Protein AF-A0A482WP93-F1 (afdb_monomer_lite)

Sequence (65 aa):
MLVASRAEKGRNFIQVFQLCDGQLLSTVDSHDAKLKRPSGLATTADRHVIVVDLGNDCVKKYRYW

Structure (mmCIF, N/CA/C/O backbone):
data_AF-A0A482WP93-F1
#
_entry.id   AF-A0A482WP93-F1
#
loop_
_atom_site.group_PDB
_atom_site.id
_atom_site.type_symbol
_atom_site.label_atom_id
_atom_site.label_alt_id
_atom_site.label_comp_id
_atom_site.label_asym_id
_atom_site.label_entity_id
_atom_site.label_seq_id
_atom_site.pdbx_PDB_ins_code
_atom_site.Cartn_x
_atom_site.Cartn_y
_atom_site.Cartn_z
_atom_site.occupancy
_atom_site.B_iso_or_equiv
_atom_site.auth_seq_id
_atom_site.auth_comp_id
_atom_site.auth_asym_id
_atom_site.auth_atom_id
_atom_site.pdbx_PDB_model_num
ATOM 1 N N . MET A 1 1 ? -11.814 0.017 7.498 1.00 87.25 1 MET A N 1
ATOM 2 C CA . MET A 1 1 ? -10.388 0.371 7.330 1.00 87.25 1 MET A CA 1
ATOM 3 C C . MET A 1 1 ? -10.236 1.141 6.041 1.00 87.25 1 MET A C 1
ATOM 5 O O . MET A 1 1 ? -10.945 0.843 5.088 1.00 87.25 1 MET A O 1
ATOM 9 N N . LEU A 1 2 ? -9.332 2.108 6.029 1.00 93.06 2 LEU A N 1
ATOM 10 C CA . LEU A 1 2 ? -8.898 2.826 4.840 1.00 93.06 2 LEU A CA 1
ATOM 11 C C . LEU A 1 2 ? -7.488 2.337 4.492 1.00 93.06 2 LEU A C 1
ATOM 13 O O . LEU A 1 2 ? -6.653 2.218 5.385 1.00 93.06 2 LEU A O 1
ATOM 17 N N . VAL A 1 3 ? -7.220 2.050 3.222 1.00 95.56 3 VAL A N 1
ATOM 18 C CA . VAL A 1 3 ? -5.878 1.692 2.745 1.00 95.56 3 VAL A CA 1
ATOM 19 C C . VAL A 1 3 ? -5.469 2.700 1.685 1.00 95.56 3 VAL A C 1
ATOM 21 O O . VAL A 1 3 ? -6.226 2.948 0.750 1.00 95.56 3 VAL A O 1
ATOM 24 N N . ALA A 1 4 ? -4.287 3.286 1.837 1.00 95.94 4 ALA A N 1
ATOM 25 C CA . ALA A 1 4 ? -3.793 4.322 0.943 1.00 95.94 4 ALA A CA 1
ATOM 26 C C . ALA A 1 4 ? -2.302 4.138 0.661 1.00 95.94 4 ALA A C 1
ATOM 28 O O . ALA A 1 4 ? -1.529 3.753 1.536 1.00 95.94 4 ALA A O 1
ATOM 29 N N . SER A 1 5 ? -1.884 4.450 -0.561 1.00 95.25 5 SER A N 1
ATOM 30 C CA . SER A 1 5 ? -0.472 4.595 -0.898 1.00 95.25 5 SER A CA 1
ATOM 31 C C . SER A 1 5 ? -0.005 5.988 -0.498 1.00 95.25 5 SER A C 1
ATOM 33 O O . SER A 1 5 ? -0.663 6.974 -0.829 1.00 95.25 5 SER A O 1
ATOM 35 N N . ARG A 1 6 ? 1.154 6.082 0.149 1.00 94.88 6 ARG A N 1
ATOM 36 C CA . ARG A 1 6 ? 1.824 7.349 0.449 1.00 94.88 6 ARG A CA 1
ATOM 37 C C . ARG A 1 6 ? 3.225 7.339 -0.146 1.00 94.88 6 ARG A C 1
ATOM 39 O O . ARG A 1 6 ? 3.937 6.341 -0.056 1.00 94.88 6 ARG A O 1
ATOM 46 N N . ALA A 1 7 ? 3.601 8.465 -0.740 1.00 93.75 7 ALA A N 1
ATOM 47 C CA . ALA A 1 7 ? 4.944 8.731 -1.229 1.00 93.75 7 ALA A CA 1
ATOM 48 C C . ALA A 1 7 ? 5.574 9.840 -0.379 1.00 93.75 7 ALA A C 1
ATOM 50 O O . ALA A 1 7 ? 4.972 10.894 -0.180 1.00 93.75 7 ALA A O 1
ATOM 51 N N . GLU A 1 8 ? 6.779 9.611 0.131 1.00 91.94 8 GLU A N 1
ATOM 52 C CA . GLU A 1 8 ? 7.515 10.576 0.947 1.00 91.94 8 GLU A CA 1
ATOM 53 C C . GLU A 1 8 ? 9.013 10.465 0.675 1.00 91.94 8 GLU A C 1
ATOM 55 O O . GLU A 1 8 ? 9.600 9.395 0.823 1.00 91.94 8 GLU A O 1
ATOM 60 N N . LYS A 1 9 ? 9.651 11.579 0.287 1.00 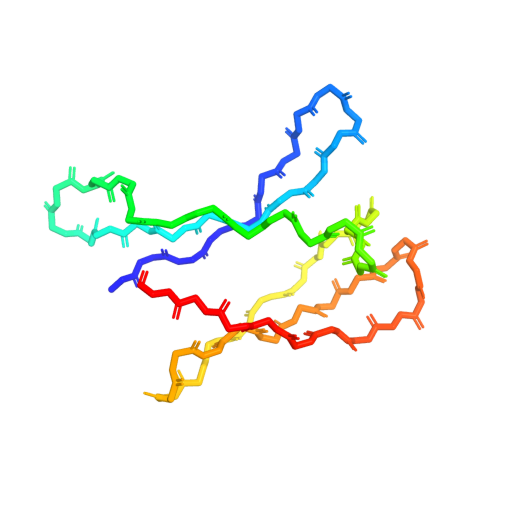89.81 9 LYS A N 1
ATOM 61 C CA . LYS A 1 9 ? 11.112 11.674 0.080 1.00 89.81 9 LYS A CA 1
ATOM 62 C C . LYS A 1 9 ? 11.697 10.513 -0.754 1.00 89.81 9 LYS A C 1
ATOM 64 O O . LYS A 1 9 ? 12.751 9.975 -0.430 1.00 89.81 9 LYS A O 1
ATOM 69 N N . GLY A 1 10 ? 10.993 10.104 -1.813 1.00 85.44 10 GLY A N 1
ATOM 70 C CA . GLY A 1 10 ? 11.417 9.021 -2.713 1.00 85.44 10 GLY A CA 1
ATOM 71 C C . GLY A 1 10 ? 11.147 7.598 -2.206 1.00 85.44 10 GLY A C 1
ATOM 72 O O . GLY A 1 10 ? 11.497 6.637 -2.887 1.00 85.44 10 GLY A O 1
ATOM 73 N N . ARG A 1 11 ? 10.512 7.440 -1.041 1.00 91.06 11 ARG A N 1
ATOM 74 C CA . ARG A 1 11 ? 10.007 6.156 -0.539 1.00 91.06 11 ARG A CA 1
ATOM 75 C C . ARG A 1 11 ? 8.506 6.075 -0.769 1.00 91.06 11 ARG A C 1
ATOM 77 O O . ARG A 1 11 ? 7.804 7.075 -0.640 1.00 91.06 11 ARG A O 1
ATOM 84 N N . ASN A 1 12 ? 8.023 4.878 -1.077 1.00 95.06 12 ASN A N 1
ATOM 85 C CA . ASN A 1 12 ? 6.602 4.604 -1.233 1.00 95.06 12 ASN A CA 1
ATOM 86 C C . ASN A 1 12 ? 6.203 3.494 -0.270 1.00 95.06 12 ASN A C 1
ATOM 88 O O . ASN A 1 12 ? 6.901 2.486 -0.166 1.00 95.06 12 ASN A O 1
ATOM 92 N N . PHE A 1 13 ? 5.072 3.667 0.394 1.00 95.38 13 PHE A N 1
ATOM 93 C CA . PHE A 1 13 ? 4.550 2.719 1.369 1.00 95.38 13 PHE A CA 1
ATOM 94 C C . PHE A 1 13 ? 3.029 2.655 1.281 1.00 95.38 13 PHE A C 1
ATOM 96 O O . PHE A 1 13 ? 2.380 3.581 0.789 1.00 95.38 13 PHE A O 1
ATOM 103 N N . ILE A 1 14 ? 2.457 1.551 1.760 1.00 96.25 14 ILE A N 1
ATOM 104 C CA . ILE A 1 14 ? 1.011 1.451 1.972 1.00 96.25 14 ILE A CA 1
ATOM 105 C C . ILE A 1 14 ? 0.730 1.706 3.443 1.00 96.25 14 ILE A C 1
ATOM 107 O O . ILE A 1 14 ? 1.374 1.119 4.307 1.00 96.25 14 ILE A O 1
ATOM 111 N N . GLN A 1 15 ? -0.232 2.568 3.732 1.00 96.00 15 GLN A N 1
ATOM 112 C CA . GLN A 1 15 ? -0.692 2.838 5.084 1.00 96.00 15 GLN A CA 1
ATOM 113 C C . GLN A 1 15 ? -2.131 2.382 5.248 1.00 96.00 15 GLN A C 1
ATOM 115 O O . GLN A 1 15 ? -2.956 2.491 4.337 1.00 96.00 15 GLN A O 1
ATOM 120 N N . VAL A 1 16 ? -2.405 1.856 6.429 1.00 95.44 16 VAL A N 1
ATOM 121 C CA . VAL A 1 16 ? -3.688 1.295 6.808 1.00 95.44 16 VAL A CA 1
ATOM 122 C C . VAL A 1 16 ? -4.202 2.085 7.993 1.00 95.44 16 VAL A C 1
ATOM 124 O O . VAL A 1 16 ? -3.522 2.173 9.012 1.00 95.44 16 VAL A O 1
ATOM 127 N N . PHE A 1 17 ? -5.398 2.642 7.862 1.00 95.62 17 PHE A N 1
ATOM 128 C CA . PHE A 1 17 ? -6.015 3.475 8.881 1.00 95.62 17 PHE A CA 1
ATOM 129 C C . PHE A 1 17 ? -7.343 2.893 9.349 1.00 95.62 17 PHE A C 1
ATOM 131 O O . PHE A 1 17 ? -8.114 2.287 8.587 1.00 95.62 17 PHE A O 1
ATOM 138 N N . GLN A 1 18 ? -7.634 3.122 10.618 1.00 94.94 18 GLN A N 1
ATOM 139 C CA . GLN A 1 18 ? -8.952 2.944 11.180 1.00 94.94 18 GLN A CA 1
ATOM 140 C C . GLN A 1 18 ? -9.875 4.035 10.633 1.00 94.94 18 GLN A C 1
ATOM 142 O O . GLN A 1 18 ? -9.519 5.206 10.564 1.00 94.94 18 GLN A O 1
ATOM 147 N N . LEU A 1 19 ? -11.060 3.635 10.164 1.00 93.25 19 LEU A N 1
ATOM 148 C CA . LEU A 1 19 ? -11.938 4.554 9.435 1.00 93.25 19 LEU A CA 1
ATOM 149 C C . LEU A 1 19 ? -12.642 5.548 10.368 1.00 93.25 19 LEU A C 1
ATOM 151 O O . LEU A 1 19 ? -12.942 6.654 9.943 1.00 93.25 19 LEU A O 1
ATOM 155 N N . CYS A 1 20 ? -12.933 5.150 11.610 1.00 95.56 20 CYS A N 1
ATOM 156 C CA . CYS A 1 20 ? -13.754 5.955 12.514 1.00 95.56 20 CYS A CA 1
ATOM 157 C C . CYS A 1 20 ? -13.021 7.164 13.101 1.00 95.56 20 CYS A C 1
ATOM 159 O O . CYS A 1 20 ? -13.647 8.196 13.308 1.00 95.56 20 CYS A O 1
ATOM 161 N N . ASP A 1 21 ? -11.722 7.047 13.359 1.00 95.88 21 ASP A N 1
ATOM 162 C CA . ASP A 1 21 ? -10.909 8.073 14.023 1.00 95.88 21 ASP A CA 1
ATOM 163 C C . ASP A 1 21 ? -9.644 8.446 13.233 1.00 95.88 21 ASP A C 1
ATOM 165 O O . ASP A 1 21 ? -8.909 9.349 13.629 1.00 95.88 21 ASP A O 1
ATOM 169 N N . GLY A 1 22 ? -9.382 7.774 12.107 1.00 95.12 22 GLY A N 1
ATOM 170 C CA . GLY A 1 22 ? -8.190 8.002 11.297 1.00 95.12 22 GLY A CA 1
ATOM 171 C C . GLY A 1 22 ? -6.901 7.480 11.933 1.00 95.12 22 GLY A C 1
ATOM 172 O O . GLY A 1 22 ? -5.822 7.833 11.456 1.00 95.12 22 GLY A O 1
ATOM 173 N N . GLN A 1 23 ? -6.970 6.655 12.985 1.00 96.50 23 GLN A N 1
ATOM 174 C CA . GLN A 1 23 ? -5.774 6.105 13.619 1.00 96.50 23 GLN A CA 1
ATOM 175 C C . GLN A 1 23 ? -4.971 5.266 12.615 1.00 96.50 23 GLN A C 1
ATOM 177 O O . GLN A 1 23 ? -5.519 4.416 11.914 1.00 96.50 23 GLN A O 1
ATOM 182 N N . LEU A 1 24 ? -3.655 5.482 12.550 1.00 95.69 24 LEU A N 1
ATOM 183 C CA . LEU A 1 24 ? -2.754 4.640 11.763 1.00 95.69 24 LEU A CA 1
ATOM 184 C C . LEU A 1 24 ? -2.605 3.272 12.442 1.00 95.69 24 LEU A C 1
ATOM 186 O O . LEU A 1 24 ? -2.057 3.184 13.536 1.00 95.69 24 LEU A O 1
ATOM 190 N N . LEU A 1 25 ? -3.049 2.217 11.764 1.00 94.19 25 LEU A N 1
ATOM 191 C CA . LEU A 1 25 ? -2.968 0.836 12.241 1.00 94.19 25 LEU A CA 1
ATOM 192 C C . LEU A 1 25 ? -1.685 0.146 11.768 1.00 94.19 25 LEU A C 1
ATOM 194 O O . LEU A 1 25 ? -1.016 -0.534 12.540 1.00 94.19 25 LEU A O 1
ATOM 198 N N . SER A 1 26 ? -1.320 0.328 10.495 1.00 94.56 26 SER A N 1
ATOM 199 C CA . SER A 1 26 ? -0.182 -0.379 9.901 1.00 94.56 26 SER A CA 1
ATOM 200 C C . SER A 1 26 ? 0.489 0.420 8.791 1.00 94.56 26 SER A C 1
ATOM 202 O O . SER A 1 26 ? -0.155 1.183 8.070 1.00 94.56 26 SER A O 1
ATOM 204 N N . THR A 1 27 ? 1.798 0.222 8.636 1.00 94.88 27 THR A N 1
ATOM 205 C CA . THR A 1 27 ? 2.580 0.716 7.498 1.00 94.88 27 THR A CA 1
ATOM 206 C C . THR A 1 27 ? 3.308 -0.458 6.861 1.00 94.88 27 THR A C 1
ATOM 208 O O . THR A 1 27 ? 4.109 -1.133 7.503 1.00 94.88 27 THR A O 1
ATOM 211 N N . VAL A 1 28 ? 3.032 -0.692 5.584 1.00 94.12 28 VAL A N 1
ATOM 212 C CA . VAL A 1 28 ? 3.684 -1.710 4.768 1.00 94.12 28 VAL A CA 1
ATOM 213 C C . VAL A 1 28 ? 4.813 -1.050 3.982 1.00 94.12 28 VAL A C 1
ATOM 215 O O . VAL A 1 28 ? 4.576 -0.326 3.013 1.00 94.12 28 VAL A O 1
ATOM 218 N N . ASP A 1 29 ? 6.041 -1.340 4.401 1.00 88.69 29 ASP A N 1
ATOM 219 C CA . ASP A 1 29 ? 7.286 -0.969 3.723 1.00 88.69 29 ASP A CA 1
ATOM 220 C C . ASP A 1 29 ? 8.194 -2.207 3.676 1.00 88.69 29 ASP A C 1
ATOM 222 O O . ASP A 1 29 ? 9.062 -2.415 4.524 1.00 88.69 29 ASP A O 1
ATOM 226 N N . SER A 1 30 ? 7.904 -3.119 2.742 1.00 80.50 30 SER A N 1
ATOM 227 C CA . SER A 1 30 ? 8.646 -4.378 2.616 1.00 80.50 30 SER A CA 1
ATOM 228 C C . SER A 1 30 ? 10.015 -4.123 1.988 1.00 80.50 30 SER A C 1
ATOM 230 O O . SER A 1 30 ? 10.095 -3.695 0.837 1.00 80.50 30 SER A O 1
ATOM 232 N N . HIS A 1 31 ? 11.091 -4.423 2.722 1.00 81.69 31 HIS A N 1
ATOM 233 C CA . HIS A 1 31 ? 12.460 -4.237 2.237 1.00 81.69 31 HIS A CA 1
ATOM 234 C C . HIS A 1 31 ? 12.763 -5.088 0.994 1.00 81.69 31 HIS A C 1
ATOM 236 O O . HIS A 1 31 ? 13.345 -4.573 0.039 1.00 81.69 31 HIS A O 1
ATOM 242 N N . ASP A 1 32 ? 12.297 -6.339 0.984 1.00 87.25 32 ASP A N 1
ATOM 243 C CA . ASP A 1 32 ? 12.507 -7.293 -0.115 1.00 87.25 32 ASP A CA 1
ATOM 244 C C . ASP A 1 32 ? 11.574 -7.039 -1.307 1.00 87.2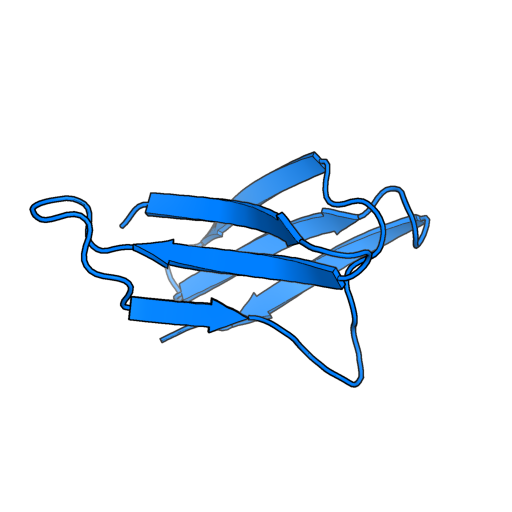5 32 ASP A C 1
ATOM 246 O O . ASP A 1 32 ? 11.822 -7.495 -2.421 1.00 87.25 32 ASP A O 1
ATOM 250 N N . ALA A 1 33 ? 10.496 -6.279 -1.097 1.00 90.94 33 ALA A N 1
ATOM 251 C CA . ALA A 1 33 ? 9.510 -5.967 -2.121 1.00 90.94 33 ALA A CA 1
ATOM 252 C C . ALA A 1 33 ? 9.104 -4.488 -2.075 1.00 90.94 33 ALA A C 1
ATOM 254 O O . ALA A 1 33 ? 7.918 -4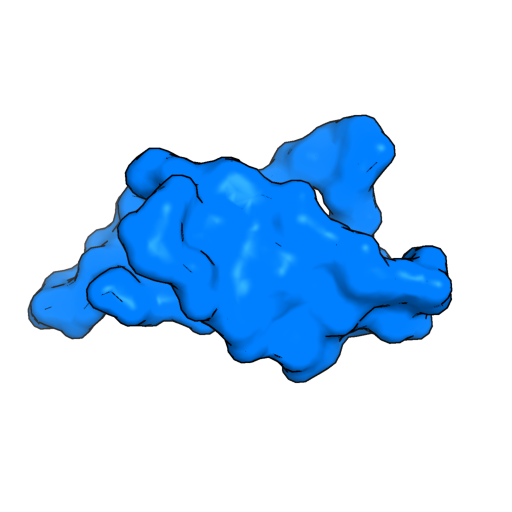.175 -1.991 1.00 90.94 33 ALA A O 1
ATOM 255 N N . LYS A 1 34 ? 10.065 -3.563 -2.169 1.00 94.19 34 LYS A N 1
ATOM 256 C CA . LYS A 1 34 ? 9.792 -2.113 -2.118 1.00 94.19 34 LYS A CA 1
ATOM 257 C C . LYS A 1 34 ? 8.873 -1.642 -3.240 1.00 94.19 34 LYS A C 1
ATOM 259 O O . LYS A 1 34 ? 8.935 -2.152 -4.360 1.00 94.19 34 LYS A O 1
ATOM 264 N N . LEU A 1 35 ? 8.051 -0.639 -2.949 1.00 95.81 35 LEU A N 1
ATOM 265 C CA . LEU A 1 35 ? 7.196 0.026 -3.932 1.00 95.81 35 LEU A CA 1
ATOM 266 C C . LEU A 1 35 ? 7.948 1.151 -4.646 1.00 95.81 35 LEU A C 1
ATOM 268 O O . LEU A 1 35 ? 8.697 1.899 -4.011 1.00 95.81 35 LEU A O 1
ATOM 272 N N . LYS A 1 36 ? 7.710 1.316 -5.953 1.00 95.56 36 LYS A N 1
ATOM 273 C CA . LYS A 1 36 ? 8.376 2.361 -6.750 1.00 95.56 36 LYS A CA 1
ATOM 274 C C . LYS A 1 36 ? 7.418 3.400 -7.333 1.00 95.56 36 LYS A C 1
ATOM 276 O O . LYS A 1 36 ? 7.726 4.587 -7.265 1.00 95.56 36 LYS A O 1
ATOM 281 N N . ARG A 1 37 ? 6.265 2.991 -7.868 1.00 95.62 37 ARG A N 1
ATOM 282 C CA . ARG A 1 37 ? 5.188 3.898 -8.306 1.00 95.62 37 ARG A CA 1
ATOM 283 C C . ARG A 1 37 ? 3.823 3.200 -8.174 1.00 95.62 37 ARG A C 1
ATOM 285 O O . ARG A 1 37 ? 3.265 2.763 -9.185 1.00 95.62 37 ARG A O 1
ATOM 292 N N . PRO A 1 38 ? 3.296 3.046 -6.944 1.00 96.38 38 PRO A N 1
ATOM 293 C CA . PRO A 1 38 ? 1.973 2.462 -6.730 1.00 96.38 38 PRO A CA 1
ATOM 294 C C . PRO A 1 38 ? 0.885 3.356 -7.342 1.00 96.38 38 PRO A C 1
ATOM 296 O O . PRO A 1 38 ? 0.958 4.577 -7.230 1.00 96.38 38 PRO A O 1
ATOM 299 N N . SER A 1 39 ? -0.111 2.753 -7.995 1.00 96.06 39 SER A N 1
ATOM 300 C CA . SER A 1 39 ? -1.184 3.484 -8.698 1.00 96.06 39 SER A CA 1
ATOM 301 C C . SER A 1 39 ? -2.593 2.995 -8.366 1.00 96.06 39 SER A C 1
ATOM 303 O O . SER A 1 39 ? -3.499 3.805 -8.202 1.00 96.06 39 SER A O 1
ATOM 305 N N . GLY A 1 40 ? -2.776 1.679 -8.247 1.00 96.00 40 GLY A N 1
ATOM 306 C CA . GLY A 1 40 ? -4.050 1.046 -7.919 1.00 96.00 40 GLY A CA 1
ATOM 307 C C . GLY A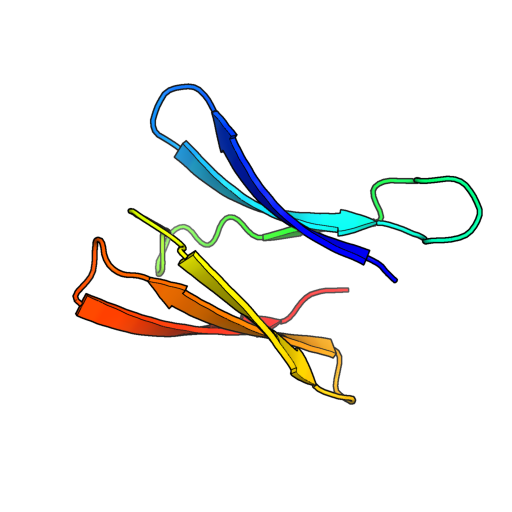 1 40 ? -3.924 0.175 -6.678 1.00 96.00 40 GLY A C 1
ATOM 308 O O . GLY A 1 40 ? -2.894 -0.475 -6.483 1.00 96.00 40 GLY A O 1
ATOM 309 N N . LEU A 1 41 ? -4.973 0.165 -5.854 1.00 97.44 41 LEU A N 1
ATOM 310 C C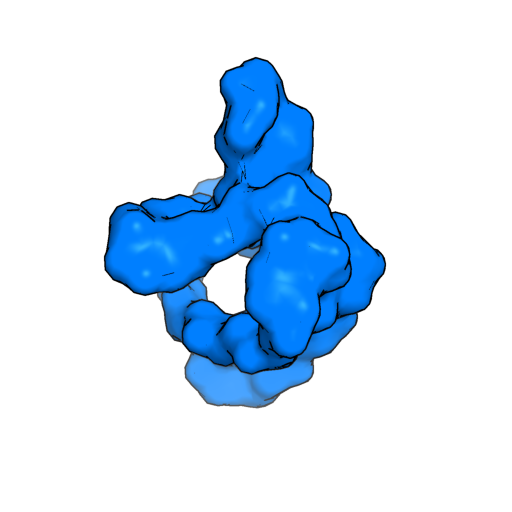A . LEU A 1 41 ? -5.060 -0.602 -4.614 1.00 97.44 41 LEU A CA 1
ATOM 311 C C . LEU A 1 41 ? -6.400 -1.334 -4.552 1.00 97.44 41 LEU A C 1
ATOM 313 O O . LEU A 1 41 ? -7.440 -0.744 -4.838 1.00 97.44 41 LEU A O 1
ATOM 317 N N . ALA A 1 42 ? -6.377 -2.592 -4.127 1.00 97.12 42 ALA A N 1
ATOM 318 C CA . ALA A 1 42 ? -7.571 -3.359 -3.789 1.00 97.12 42 ALA A CA 1
ATOM 319 C C . ALA A 1 42 ? -7.304 -4.200 -2.540 1.00 97.12 42 ALA A C 1
ATOM 321 O O . ALA A 1 42 ? -6.227 -4.780 -2.400 1.00 97.12 42 ALA A O 1
ATOM 322 N N . THR A 1 43 ? -8.266 -4.270 -1.625 1.00 95.62 43 THR A N 1
ATOM 323 C CA . THR A 1 43 ? -8.153 -5.081 -0.409 1.00 95.62 43 THR A CA 1
ATOM 324 C C . THR A 1 43 ? -8.885 -6.405 -0.558 1.00 95.62 43 THR A C 1
ATOM 326 O O . THR A 1 43 ? -9.864 -6.527 -1.292 1.00 95.62 43 THR A O 1
ATOM 329 N N . THR A 1 44 ? -8.408 -7.411 0.164 1.00 94.81 44 THR A N 1
ATOM 330 C CA . THR A 1 44 ? -9.055 -8.719 0.282 1.00 94.81 44 THR A CA 1
ATOM 331 C C . THR A 1 44 ? -9.617 -8.907 1.692 1.00 94.81 44 THR A C 1
ATOM 333 O O . THR A 1 44 ? -9.182 -8.257 2.647 1.00 94.81 44 THR A O 1
ATOM 336 N N . ALA A 1 45 ? -10.574 -9.827 1.849 1.00 93.25 45 ALA A N 1
ATOM 337 C CA . ALA A 1 45 ? -11.182 -10.123 3.151 1.00 93.25 45 ALA A CA 1
ATOM 338 C C . ALA A 1 45 ? -10.180 -10.698 4.178 1.00 93.25 45 ALA A C 1
ATOM 340 O O . ALA A 1 45 ? -10.382 -10.571 5.382 1.00 93.25 45 ALA A O 1
ATOM 341 N N . ASP A 1 46 ? -9.074 -11.289 3.716 1.00 94.69 46 ASP A N 1
ATOM 342 C CA . ASP A 1 46 ? -8.033 -11.927 4.531 1.00 94.69 46 ASP A CA 1
ATOM 343 C C . ASP A 1 46 ? -6.851 -10.991 4.873 1.00 94.69 46 ASP A C 1
ATOM 345 O O . ASP A 1 46 ? -5.732 -11.456 5.093 1.00 94.69 46 ASP A O 1
ATOM 349 N N . ARG A 1 47 ? -7.094 -9.671 4.946 1.00 93.94 47 ARG A N 1
ATOM 350 C CA . ARG A 1 47 ? -6.103 -8.631 5.306 1.00 93.94 47 ARG A CA 1
ATOM 351 C C . ARG A 1 47 ? -4.882 -8.581 4.382 1.00 93.94 47 ARG A C 1
ATOM 353 O O . ARG A 1 47 ? -3.740 -8.442 4.833 1.00 93.94 47 ARG A O 1
ATOM 360 N N . HIS A 1 48 ? -5.125 -8.651 3.078 1.00 95.31 48 HIS A N 1
ATOM 361 C CA . HIS A 1 48 ? -4.115 -8.304 2.089 1.00 95.31 48 HIS A CA 1
ATOM 362 C C . HIS A 1 48 ? -4.513 -7.084 1.273 1.00 95.31 48 HIS A C 1
ATOM 364 O O . HIS A 1 48 ? -5.690 -6.768 1.097 1.00 95.31 48 HIS A O 1
ATOM 370 N N . VAL A 1 49 ? -3.493 -6.409 0.753 1.00 96.38 49 VAL A N 1
ATOM 371 C CA . VAL A 1 49 ? -3.628 -5.388 -0.279 1.00 96.38 49 VAL A CA 1
ATOM 372 C C . VAL A 1 49 ? -2.925 -5.872 -1.539 1.00 96.38 49 VAL A C 1
ATOM 374 O O . VAL A 1 49 ? -1.782 -6.335 -1.495 1.00 96.38 49 VAL A O 1
ATOM 377 N N . ILE A 1 50 ? -3.632 -5.771 -2.656 1.00 97.62 50 ILE A N 1
ATOM 378 C CA . ILE A 1 50 ? -3.105 -5.945 -4.002 1.00 97.62 50 ILE A CA 1
ATOM 379 C C . ILE A 1 50 ? -2.785 -4.558 -4.546 1.00 97.62 50 ILE A C 1
ATOM 381 O O . ILE A 1 50 ? -3.625 -3.660 -4.492 1.00 97.62 50 ILE A O 1
ATOM 385 N N . VAL A 1 51 ? -1.563 -4.380 -5.036 1.00 97.81 51 VAL A N 1
ATOM 386 C CA . VAL A 1 51 ? -1.020 -3.094 -5.471 1.00 97.81 51 VAL A CA 1
ATOM 387 C C . VAL A 1 51 ? -0.557 -3.204 -6.914 1.00 97.81 51 VAL A C 1
ATOM 389 O O . VAL A 1 51 ? 0.257 -4.068 -7.233 1.00 97.81 51 VAL A O 1
ATOM 392 N N . VAL A 1 52 ? -1.021 -2.302 -7.775 1.00 98.25 52 VAL A N 1
ATOM 393 C CA . VAL A 1 52 ? -0.439 -2.101 -9.108 1.00 98.25 52 VAL A CA 1
ATOM 394 C C . VAL A 1 52 ? 0.767 -1.173 -8.964 1.00 98.25 52 VAL A C 1
ATOM 396 O O . VAL A 1 52 ? 0.595 0.023 -8.710 1.00 98.25 52 VAL A O 1
ATOM 399 N N . ASP A 1 53 ? 1.980 -1.711 -9.110 1.00 97.50 53 ASP A N 1
ATOM 400 C CA . ASP A 1 53 ? 3.239 -0.972 -8.963 1.00 97.50 53 ASP A CA 1
ATOM 401 C C . ASP A 1 53 ? 3.882 -0.705 -10.329 1.00 97.50 53 ASP A C 1
ATOM 403 O O . ASP A 1 53 ? 4.720 -1.462 -10.820 1.00 97.50 53 ASP A O 1
ATOM 407 N N . LEU A 1 54 ? 3.511 0.429 -10.925 1.00 97.38 54 LEU A N 1
ATOM 408 C CA . LEU A 1 54 ? 3.947 0.857 -12.258 1.00 97.38 54 LEU A CA 1
ATOM 409 C C . LEU A 1 54 ? 5.434 1.217 -12.341 1.00 97.38 54 LEU A C 1
ATOM 411 O O . LEU A 1 54 ? 5.898 1.629 -13.399 1.00 97.38 54 LEU A O 1
ATOM 415 N N . GLY A 1 55 ? 6.154 1.241 -11.219 1.00 96.19 55 GLY A N 1
ATOM 416 C CA . GLY A 1 55 ? 7.588 1.525 -11.204 1.00 96.19 55 GLY A CA 1
ATOM 417 C C . GLY A 1 55 ? 8.438 0.259 -11.285 1.00 96.19 55 GLY A C 1
ATOM 418 O O . GLY A 1 55 ? 9.622 0.346 -11.620 1.00 96.19 55 GLY A O 1
ATOM 419 N N . ASN A 1 56 ? 7.826 -0.881 -10.962 1.00 96.56 56 ASN A N 1
ATOM 420 C CA . ASN A 1 56 ? 8.422 -2.213 -10.964 1.00 96.56 56 ASN A CA 1
ATOM 421 C C . ASN A 1 56 ? 7.731 -3.155 -11.968 1.00 96.56 56 ASN A C 1
ATOM 423 O O . ASN A 1 56 ? 7.972 -4.356 -11.905 1.00 96.56 56 ASN A O 1
ATOM 427 N N . ASP A 1 57 ? 6.838 -2.636 -12.816 1.00 97.25 57 ASP A N 1
ATOM 428 C CA . ASP A 1 57 ? 6.111 -3.377 -13.857 1.00 97.25 57 ASP A CA 1
ATOM 429 C C . ASP A 1 57 ? 5.453 -4.673 -13.358 1.00 97.25 57 ASP A C 1
ATOM 431 O O . ASP A 1 57 ? 5.483 -5.717 -14.007 1.00 97.25 57 ASP A O 1
ATOM 435 N N . CYS A 1 58 ? 4.861 -4.619 -12.161 1.00 97.25 58 CYS A N 1
ATOM 436 C CA . CYS A 1 58 ? 4.265 -5.789 -11.524 1.00 97.25 58 CYS A CA 1
ATOM 437 C C . CYS A 1 58 ? 3.036 -5.455 -10.673 1.00 97.25 58 CYS A C 1
ATOM 439 O O . CYS A 1 58 ? 2.759 -4.304 -10.319 1.00 97.25 58 CYS A O 1
ATOM 441 N N . VAL A 1 59 ? 2.313 -6.514 -10.310 1.00 97.75 59 VAL A N 1
ATOM 442 C CA . VAL A 1 59 ? 1.286 -6.492 -9.269 1.00 97.75 59 VAL A CA 1
ATOM 443 C C . VAL A 1 59 ? 1.864 -7.144 -8.017 1.00 97.75 59 VAL A C 1
ATOM 445 O O . VAL A 1 59 ? 2.408 -8.246 -8.084 1.00 97.75 59 VAL A O 1
ATOM 448 N N . LYS A 1 60 ? 1.748 -6.473 -6.870 1.00 96.62 60 LYS A N 1
ATOM 449 C CA . LYS A 1 60 ? 2.283 -6.944 -5.586 1.00 96.62 60 LYS A CA 1
ATOM 450 C C . LYS A 1 60 ? 1.161 -7.242 -4.603 1.00 96.6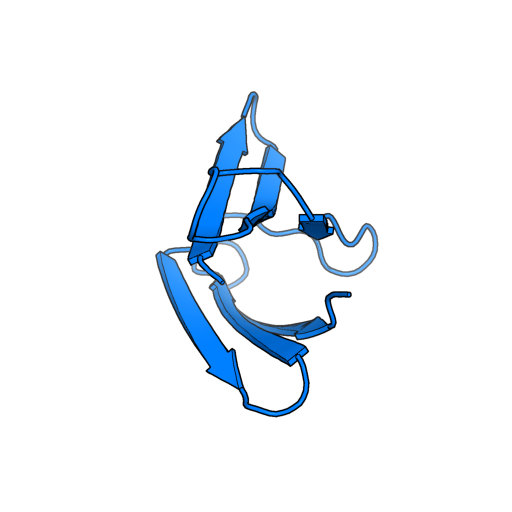2 60 LYS A C 1
ATOM 452 O O . LYS A 1 60 ? 0.150 -6.547 -4.587 1.00 96.62 60 LYS A O 1
ATOM 457 N N . LYS A 1 61 ? 1.354 -8.258 -3.762 1.00 96.06 61 LYS A N 1
ATOM 458 C CA . LYS A 1 61 ? 0.449 -8.612 -2.662 1.00 96.06 61 LYS A CA 1
ATOM 459 C C . LYS A 1 61 ? 1.186 -8.440 -1.343 1.00 96.06 61 LYS A C 1
ATOM 461 O O . LYS A 1 61 ? 2.242 -9.036 -1.152 1.00 96.06 61 LYS A O 1
ATOM 466 N N . TYR A 1 62 ? 0.604 -7.681 -0.423 1.00 95.50 62 TYR A N 1
ATOM 467 C CA . TYR A 1 62 ? 1.133 -7.520 0.929 1.00 95.50 62 TYR A CA 1
ATOM 468 C C . TYR A 1 62 ? 0.091 -7.897 1.962 1.00 95.50 62 TYR A C 1
ATOM 470 O O . TYR A 1 62 ? -1.095 -7.663 1.751 1.00 95.50 62 TYR A O 1
ATOM 478 N N . ARG A 1 63 ? 0.543 -8.447 3.087 1.00 93.81 63 ARG A N 1
ATOM 479 C CA . ARG A 1 63 ? -0.283 -8.661 4.274 1.00 93.81 63 ARG A CA 1
ATOM 480 C C . ARG A 1 63 ? -0.081 -7.506 5.246 1.00 93.81 63 ARG A C 1
ATOM 482 O O . ARG A 1 63 ? 1.044 -7.043 5.416 1.00 93.81 63 ARG A O 1
ATOM 489 N N . TYR A 1 64 ? -1.162 -7.079 5.880 1.00 91.75 64 TYR A N 1
ATOM 490 C CA . TYR A 1 64 ? -1.151 -6.103 6.964 1.00 91.75 64 TYR A CA 1
ATOM 491 C C . TYR A 1 64 ? -1.928 -6.640 8.171 1.00 91.75 64 TYR A C 1
ATOM 493 O O . TYR A 1 64 ? -2.598 -7.675 8.087 1.00 91.75 64 TYR A O 1
ATOM 501 N N . TRP A 1 65 ? -1.803 -5.940 9.295 1.00 83.69 65 TRP A N 1
ATOM 502 C CA . TRP A 1 65 ? -2.371 -6.308 10.589 1.00 83.69 65 TRP A CA 1
ATOM 503 C C . TRP A 1 65 ? -3.212 -5.160 11.125 1.00 83.69 65 TRP A C 1
ATOM 505 O O . TRP A 1 65 ? -2.787 -4.001 10.912 1.00 83.69 65 TRP A O 1
#

InterPro domains:
  IPR001258 NHL repeat [PF01436] (36-62)
  IPR011042 Six-bladed beta-propeller, TolB-like [G3DSA:2.120.10.30] (1-64)

pLDDT: mean 94.16, std 3.73, range [80.5, 98.25]

Radius of gyration: 11.28 Å; chains: 1; bounding box: 26×24×28 Å

Organism: Laodelphax striatellus (NCBI:txid195883)

Secondary structure (DSSP, 8-state):
-EEEEEEETTEEEEEEE-TTT--EEEEE--STT-BSSEEEEEE-TTSEEEEEETTTTEEEEEE--

Foldseek 3Di:
DDWDWDDDPQFIWIWDADPPPRHTQDIGADPVDGARAWDDWDADPQQKIWTDRPRVRDIDIDHDD